Protein AF-A0A2S2PWN6-F1 (afdb_monomer)

InterPro domains:
  IPR048365 Transposable element P transposase-like, RNase H domain, N-terminal [PF21787] (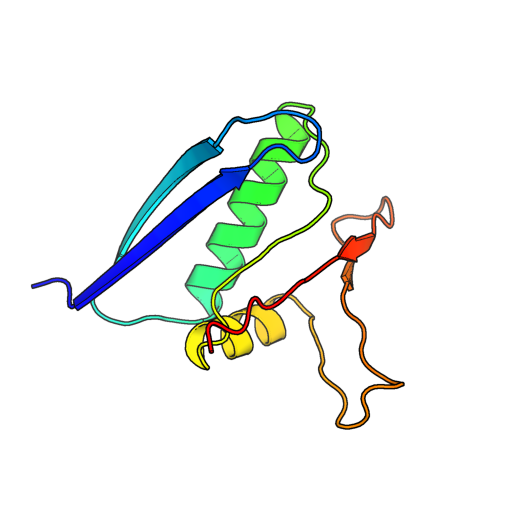2-71)

Organism: NCBI:txid143950

Structure (mmCIF, N/CA/C/O backbone):
data_AF-A0A2S2PWN6-F1
#
_entry.id   AF-A0A2S2PWN6-F1
#
loop_
_atom_site.group_PDB
_atom_site.id
_atom_site.type_symbol
_atom_site.label_atom_id
_atom_site.label_alt_id
_atom_site.label_comp_id
_atom_site.label_asym_id
_atom_site.label_entity_id
_atom_site.label_seq_id
_atom_site.pdbx_PDB_ins_code
_atom_site.Cartn_x
_atom_site.Cartn_y
_atom_site.Cartn_z
_atom_site.occupancy
_atom_site.B_iso_or_equiv
_atom_site.auth_seq_id
_atom_site.auth_comp_id
_atom_site.auth_asym_id
_atom_site.auth_atom_id
_atom_site.pdbx_PDB_model_num
ATOM 1 N N . ALA A 1 1 ? 1.067 -13.664 -22.546 1.00 49.56 1 ALA A N 1
ATOM 2 C CA . ALA A 1 1 ? 0.714 -14.091 -21.176 1.00 49.56 1 ALA A CA 1
ATOM 3 C C . ALA A 1 1 ? 1.254 -13.066 -20.179 1.00 49.56 1 ALA A C 1
ATOM 5 O O . ALA A 1 1 ? 2.315 -12.512 -20.444 1.00 49.56 1 ALA A O 1
ATOM 6 N N . ALA A 1 2 ? 0.528 -12.768 -19.096 1.00 51.94 2 ALA A N 1
ATOM 7 C CA . ALA A 1 2 ? 1.012 -11.879 -18.035 1.00 51.94 2 ALA A CA 1
ATOM 8 C C . ALA A 1 2 ? 1.988 -12.640 -17.124 1.00 51.94 2 ALA A C 1
ATOM 10 O O . ALA A 1 2 ? 1.696 -13.762 -16.722 1.00 51.94 2 ALA A O 1
ATOM 11 N N . THR A 1 3 ? 3.140 -12.043 -16.816 1.00 67.31 3 THR A N 1
ATOM 12 C CA . THR A 1 3 ? 4.231 -12.722 -16.092 1.00 67.31 3 THR A CA 1
ATOM 13 C C . THR A 1 3 ? 4.207 -12.426 -14.590 1.00 67.31 3 THR A C 1
ATOM 15 O O . THR A 1 3 ? 4.778 -13.186 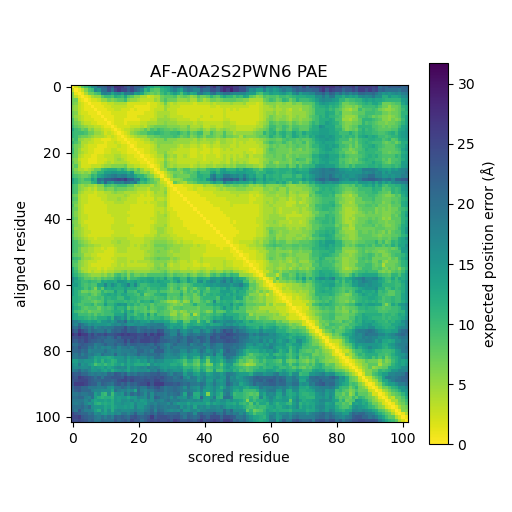-13.813 1.00 67.31 3 THR A O 1
ATOM 18 N N . LYS A 1 4 ? 3.568 -11.325 -14.157 1.00 72.81 4 LYS A N 1
ATOM 19 C CA . LYS A 1 4 ? 3.478 -10.912 -12.745 1.00 72.81 4 LYS A CA 1
ATOM 20 C C . LYS A 1 4 ? 2.143 -10.213 -12.446 1.00 72.81 4 LYS A C 1
ATOM 22 O O . LYS A 1 4 ? 1.543 -9.600 -13.327 1.00 72.81 4 LYS A O 1
ATOM 27 N N . GLY A 1 5 ? 1.703 -10.263 -11.190 1.00 80.88 5 GLY A N 1
ATOM 28 C CA . GLY A 1 5 ? 0.534 -9.529 -10.695 1.00 80.88 5 GLY A CA 1
ATOM 29 C C . GLY A 1 5 ? 0.895 -8.643 -9.504 1.00 80.88 5 GLY A C 1
ATOM 30 O O . GLY A 1 5 ? 1.680 -9.054 -8.654 1.00 80.88 5 GLY A O 1
ATOM 31 N N . ILE A 1 6 ? 0.335 -7.435 -9.449 1.00 83.94 6 ILE A N 1
ATOM 32 C CA . ILE A 1 6 ? 0.392 -6.549 -8.280 1.00 83.94 6 ILE A CA 1
ATOM 33 C C . ILE A 1 6 ? -0.942 -6.664 -7.548 1.00 83.94 6 ILE A C 1
ATOM 35 O O . ILE A 1 6 ? -2.002 -6.447 -8.139 1.00 83.94 6 ILE A O 1
ATOM 39 N N . VAL A 1 7 ? -0.880 -6.961 -6.253 1.00 87.44 7 VAL A N 1
ATOM 40 C CA . VAL A 1 7 ? -2.049 -6.995 -5.372 1.00 87.44 7 VAL A CA 1
ATOM 41 C C . VAL A 1 7 ? -1.868 -5.951 -4.280 1.00 87.44 7 VAL A C 1
ATOM 43 O O . VAL A 1 7 ? -0.878 -5.972 -3.551 1.00 87.44 7 VAL A O 1
ATOM 46 N N . LEU A 1 8 ? -2.829 -5.039 -4.159 1.00 89.19 8 LEU A N 1
ATOM 47 C CA . LEU A 1 8 ? -2.887 -4.067 -3.072 1.00 89.19 8 LEU A CA 1
ATOM 48 C C . LEU A 1 8 ? -3.885 -4.563 -2.030 1.00 89.19 8 LEU A C 1
ATOM 50 O O . LEU A 1 8 ? -5.058 -4.783 -2.336 1.00 89.19 8 LEU A O 1
ATOM 54 N N . ILE A 1 9 ? -3.421 -4.734 -0.794 1.00 91.19 9 ILE A N 1
ATOM 55 C CA . ILE A 1 9 ? -4.226 -5.250 0.315 1.00 91.19 9 ILE A CA 1
ATOM 56 C C . ILE A 1 9 ? -4.226 -4.216 1.436 1.00 91.19 9 ILE A C 1
ATOM 58 O O . ILE A 1 9 ? -3.173 -3.840 1.949 1.00 91.19 9 ILE A O 1
ATOM 62 N N . LEU A 1 10 ? -5.418 -3.782 1.835 1.00 91.31 10 LEU A N 1
ATOM 63 C CA . LEU A 1 10 ? -5.634 -2.984 3.031 1.00 91.31 10 LEU A CA 1
ATOM 64 C C . LEU A 1 10 ? -5.664 -3.907 4.249 1.00 91.31 10 LEU A C 1
ATOM 66 O O . LEU A 1 10 ? -6.406 -4.886 4.273 1.00 91.31 10 LEU A O 1
ATOM 70 N N . VAL A 1 11 ? -4.868 -3.600 5.266 1.00 90.06 11 VAL A N 1
ATOM 71 C CA . VAL A 1 11 ? -4.758 -4.413 6.482 1.00 90.06 11 VAL A CA 1
ATOM 72 C C . VAL A 1 11 ? -5.026 -3.530 7.690 1.00 90.06 11 VAL A C 1
ATOM 74 O O . VAL A 1 11 ? -4.453 -2.445 7.799 1.00 90.06 11 VAL A O 1
ATOM 77 N N . SER A 1 12 ? -5.885 -3.991 8.599 1.00 88.38 12 SER A N 1
ATOM 78 C CA . SER A 1 12 ? -6.090 -3.289 9.864 1.00 88.38 12 SER A CA 1
ATOM 79 C C . SER A 1 12 ? -4.942 -3.530 10.831 1.00 88.38 12 SER A C 1
ATOM 81 O O . SER A 1 12 ? -4.437 -4.642 10.960 1.00 88.38 12 SER A O 1
ATOM 83 N N . ILE A 1 13 ? -4.558 -2.466 11.533 1.00 85.94 13 ILE A N 1
ATOM 84 C CA . ILE A 1 13 ? -3.572 -2.515 12.616 1.00 85.94 13 ILE A CA 1
ATOM 85 C C . ILE A 1 13 ? -4.242 -2.969 13.917 1.00 85.94 13 ILE A C 1
ATOM 87 O O . ILE A 1 13 ? -3.683 -3.766 14.660 1.00 85.94 13 ILE A O 1
ATOM 91 N N . ASN A 1 14 ? -5.467 -2.498 14.167 1.00 85.75 14 ASN A N 1
ATOM 92 C CA . ASN A 1 14 ? -6.172 -2.703 15.436 1.00 85.75 14 ASN A CA 1
ATOM 93 C C . ASN A 1 14 ? -7.174 -3.864 15.386 1.00 85.75 14 ASN A C 1
ATOM 95 O O . ASN A 1 14 ? -7.870 -4.136 16.360 1.00 85.75 14 ASN A O 1
ATOM 99 N N . SER A 1 15 ? -7.324 -4.520 14.238 1.00 85.69 15 SER A N 1
ATOM 100 C CA . SER A 1 15 ? -8.330 -5.561 14.031 1.00 85.69 15 SER A CA 1
ATOM 101 C C . SER A 1 15 ? -7.792 -6.648 13.112 1.00 85.69 15 SER A C 1
ATOM 103 O O . SER A 1 15 ? -6.886 -6.420 12.316 1.00 85.69 15 SER A O 1
ATOM 105 N N . LYS A 1 16 ? -8.378 -7.843 13.179 1.00 89.50 16 LYS A N 1
ATOM 106 C CA . LYS A 1 16 ? -7.944 -9.000 12.386 1.00 89.50 16 LYS A CA 1
ATOM 107 C C . LYS A 1 16 ? -8.663 -9.069 11.036 1.00 89.50 16 LYS A C 1
ATOM 109 O O . LYS A 1 16 ? -9.320 -10.061 10.743 1.00 89.50 16 LYS A O 1
ATOM 114 N N . TRP A 1 17 ? -8.556 -8.023 10.217 1.00 89.50 17 TRP A N 1
ATOM 115 C CA . TRP A 1 17 ? -9.112 -8.040 8.860 1.00 89.50 17 TRP A CA 1
ATOM 116 C C . TRP A 1 17 ? -8.110 -7.572 7.805 1.00 89.50 17 TRP A C 1
ATOM 118 O O . TRP A 1 17 ? -7.229 -6.743 8.058 1.00 89.50 17 TRP A O 1
ATOM 128 N N . LYS A 1 18 ? -8.260 -8.148 6.611 1.00 91.81 18 LYS A N 1
ATOM 129 C CA . LYS A 1 18 ? -7.517 -7.824 5.393 1.00 91.81 18 LYS A CA 1
ATOM 130 C C . LYS A 1 18 ? -8.525 -7.688 4.259 1.00 91.81 18 LYS A C 1
ATOM 132 O O . LYS A 1 18 ? -9.425 -8.516 4.156 1.00 91.81 18 LYS A O 1
ATOM 137 N N . TRP A 1 19 ? -8.370 -6.671 3.426 1.00 91.62 19 TRP A N 1
ATOM 138 C CA . TRP A 1 19 ? -9.279 -6.386 2.325 1.00 91.62 19 TRP A CA 1
ATOM 139 C C . TRP A 1 19 ? -8.490 -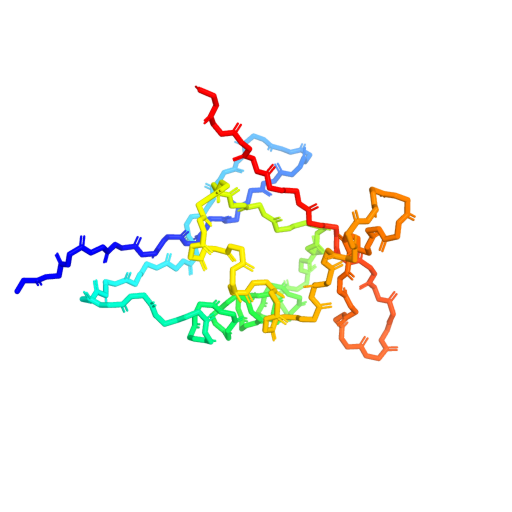6.082 1.045 1.00 91.62 19 TRP A C 1
ATOM 141 O O . TRP A 1 19 ? -7.736 -5.106 1.022 1.00 91.62 19 TRP A O 1
ATOM 151 N N . PRO A 1 20 ? -8.610 -6.891 -0.020 1.00 91.81 20 PRO A N 1
ATOM 152 C CA . PRO A 1 20 ? -7.979 -6.577 -1.295 1.00 91.81 20 PRO A CA 1
ATOM 153 C C . PRO A 1 20 ? -8.652 -5.344 -1.915 1.00 91.81 20 PRO A C 1
ATOM 155 O O . PRO A 1 20 ? -9.861 -5.322 -2.118 1.00 91.81 20 PRO A O 1
ATOM 158 N N . ILE A 1 21 ? -7.866 -4.306 -2.204 1.00 92.06 21 ILE A N 1
ATOM 159 C CA . ILE A 1 21 ? -8.349 -3.031 -2.770 1.00 92.06 21 ILE A CA 1
ATOM 160 C C . ILE A 1 21 ? -7.944 -2.832 -4.234 1.00 92.06 21 ILE A C 1
ATOM 162 O O . ILE A 1 21 ? -8.426 -1.906 -4.879 1.00 92.06 21 ILE A O 1
ATOM 166 N N . GLY A 1 22 ? -7.058 -3.673 -4.770 1.00 88.94 22 GLY A N 1
ATOM 167 C CA . GLY A 1 22 ? -6.639 -3.581 -6.165 1.00 88.94 22 GLY A CA 1
ATOM 168 C C . GLY A 1 22 ? -5.899 -4.823 -6.640 1.00 88.94 22 GLY A C 1
ATOM 169 O O . GLY A 1 22 ? -5.108 -5.406 -5.896 1.00 88.94 22 GLY A O 1
ATOM 170 N N . TYR A 1 23 ? -6.155 -5.204 -7.889 1.00 90.25 23 TYR A N 1
ATOM 171 C CA . TYR A 1 23 ? -5.523 -6.330 -8.566 1.00 90.25 23 TYR A CA 1
ATOM 172 C C . TYR A 1 23 ? -5.153 -5.918 -9.990 1.00 90.25 23 TYR A C 1
ATOM 174 O O . TYR A 1 23 ? -6.023 -5.536 -10.771 1.00 90.25 23 TYR A O 1
ATOM 182 N N . PHE A 1 24 ? -3.864 -5.983 -10.320 1.00 85.81 24 PHE A N 1
ATOM 183 C CA . PHE A 1 24 ? -3.340 -5.519 -11.602 1.00 85.81 24 PHE A CA 1
ATOM 184 C C . PHE A 1 24 ? -2.417 -6.575 -12.205 1.00 85.81 24 PHE A C 1
ATOM 186 O O . PHE A 1 24 ? -1.396 -6.932 -11.618 1.00 85.81 24 PHE A O 1
ATOM 193 N N . LEU A 1 25 ? -2.765 -7.069 -13.392 1.00 83.00 25 LEU A N 1
ATOM 194 C CA . LEU A 1 25 ? -1.929 -7.988 -14.163 1.00 83.00 25 LEU A CA 1
ATOM 195 C C . LEU A 1 25 ? -0.957 -7.186 -15.025 1.00 83.00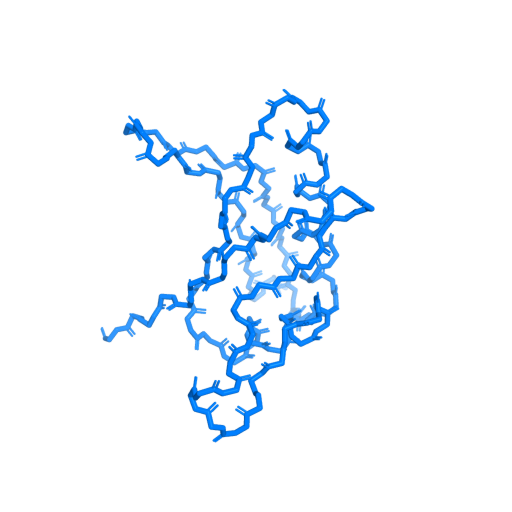 25 LEU A C 1
ATOM 197 O O . LEU A 1 25 ? -1.379 -6.299 -15.765 1.00 83.00 25 LEU A O 1
ATOM 201 N N . GLN A 1 26 ? 0.335 -7.507 -14.961 1.00 75.31 26 GLN A N 1
ATOM 202 C CA . GLN A 1 26 ? 1.348 -6.821 -15.759 1.00 75.31 26 GLN A CA 1
ATOM 203 C C . GLN A 1 26 ? 2.359 -7.786 -16.378 1.00 75.31 26 GLN A C 1
ATOM 205 O O . GLN A 1 26 ? 2.812 -8.762 -15.776 1.00 75.31 26 GLN A O 1
ATOM 210 N N . THR A 1 27 ? 2.766 -7.475 -17.604 1.00 66.69 27 THR A N 1
ATOM 211 C CA . THR A 1 27 ? 3.808 -8.227 -18.316 1.00 66.69 27 THR A CA 1
ATOM 212 C C . THR A 1 27 ? 5.211 -7.726 -17.949 1.00 66.69 27 THR A C 1
ATOM 214 O O . THR A 1 27 ? 6.164 -8.500 -17.970 1.00 66.69 27 THR A O 1
ATOM 217 N N . LYS A 1 28 ? 5.344 -6.447 -17.563 1.00 65.31 28 LYS A N 1
ATOM 218 C CA . LYS A 1 28 ? 6.586 -5.808 -17.091 1.00 65.31 28 LYS A CA 1
ATOM 219 C C . LYS A 1 28 ? 6.265 -4.874 -15.921 1.00 65.31 28 LYS A C 1
ATOM 221 O O . LYS A 1 28 ? 5.303 -4.120 -16.005 1.00 65.31 28 LYS A O 1
ATOM 226 N N . SER A 1 29 ? 7.049 -4.937 -14.842 1.00 62.81 29 SER A N 1
ATOM 227 C CA . SER A 1 29 ? 6.892 -4.058 -13.677 1.00 62.81 29 SER A CA 1
ATOM 228 C C . SER A 1 29 ? 7.593 -2.729 -13.918 1.00 62.81 29 SER A C 1
ATOM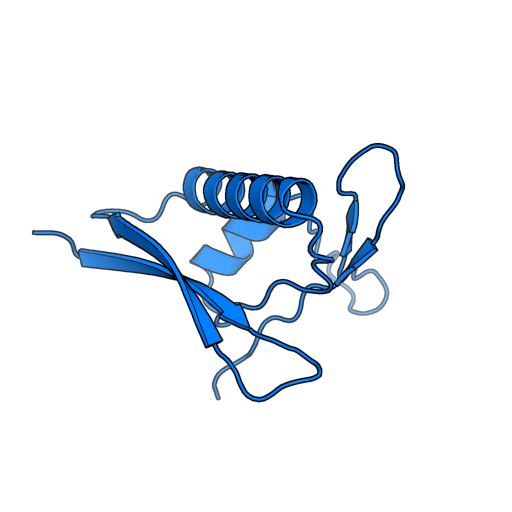 230 O O . SER A 1 29 ? 8.821 -2.665 -13.839 1.00 62.81 29 SER A O 1
ATOM 232 N N . PHE A 1 30 ? 6.830 -1.676 -14.198 1.00 72.31 30 PHE A N 1
ATOM 233 C CA . PHE A 1 30 ? 7.377 -0.327 -14.226 1.00 72.31 30 PHE A CA 1
ATOM 234 C C . PHE A 1 30 ? 7.180 0.326 -12.855 1.00 72.31 30 PHE A C 1
ATOM 236 O O . PHE A 1 30 ? 6.055 0.500 -12.383 1.00 72.31 30 PHE A O 1
ATOM 243 N N . ALA A 1 31 ? 8.296 0.645 -12.202 1.00 73.75 31 ALA A N 1
ATOM 244 C CA . ALA A 1 31 ? 8.337 1.150 -10.833 1.00 73.75 31 ALA A CA 1
ATOM 245 C C . ALA A 1 31 ? 7.530 2.449 -10.638 1.00 73.75 31 ALA A C 1
ATOM 247 O O . ALA A 1 31 ? 6.906 2.667 -9.601 1.00 73.75 31 ALA A O 1
ATOM 248 N N . ASN A 1 32 ? 7.476 3.289 -11.673 1.00 78.00 32 ASN A N 1
ATOM 249 C CA . ASN A 1 32 ? 6.647 4.494 -11.721 1.00 78.00 32 ASN A CA 1
ATOM 250 C C . ASN A 1 32 ? 5.139 4.182 -11.668 1.00 78.00 32 ASN A C 1
ATOM 252 O O . ASN A 1 32 ? 4.417 4.821 -10.910 1.00 78.00 32 ASN A O 1
ATOM 256 N N . ILE A 1 33 ? 4.655 3.187 -12.419 1.00 81.44 33 ILE A N 1
ATOM 257 C CA . ILE A 1 33 ? 3.234 2.805 -12.420 1.00 81.44 33 ILE A CA 1
ATOM 258 C C . ILE A 1 33 ? 2.855 2.263 -11.042 1.00 81.44 33 ILE A C 1
ATOM 260 O O . ILE A 1 33 ? 1.830 2.647 -10.486 1.00 81.44 33 ILE A O 1
ATOM 264 N N . GLN A 1 34 ? 3.705 1.420 -10.454 1.00 81.88 34 GLN A N 1
ATOM 265 C CA . GLN A 1 34 ? 3.484 0.901 -9.106 1.00 81.88 34 GLN A CA 1
ATOM 266 C C . GLN A 1 34 ? 3.442 2.028 -8.060 1.00 81.88 34 GLN A C 1
ATOM 268 O O . GLN A 1 34 ? 2.558 2.028 -7.201 1.00 81.88 34 GLN A O 1
ATOM 273 N N . ALA A 1 35 ? 4.340 3.011 -8.159 1.00 82.44 35 ALA A N 1
ATOM 274 C CA . ALA A 1 35 ? 4.334 4.190 -7.300 1.00 82.44 35 ALA A CA 1
ATOM 275 C C . ALA A 1 35 ? 3.017 4.979 -7.408 1.00 82.44 35 ALA A C 1
ATOM 277 O O . ALA A 1 35 ? 2.412 5.312 -6.386 1.00 82.44 35 ALA A O 1
ATOM 278 N N . GLU A 1 36 ? 2.532 5.226 -8.626 1.00 84.56 36 GLU A N 1
ATOM 279 C CA . GLU A 1 36 ? 1.277 5.950 -8.858 1.00 84.56 36 GLU A CA 1
ATOM 280 C C . GLU A 1 36 ? 0.037 5.169 -8.400 1.00 84.56 36 GLU A C 1
ATOM 282 O O . GLU A 1 36 ? -0.877 5.750 -7.807 1.00 84.56 36 GLU A O 1
ATOM 287 N N . LEU A 1 37 ? 0.017 3.844 -8.574 1.00 87.38 37 LEU A N 1
ATOM 288 C CA . LEU A 1 37 ? -1.042 2.987 -8.029 1.00 87.38 37 LEU A CA 1
ATOM 289 C C . LEU A 1 37 ? -1.102 3.077 -6.497 1.00 87.38 37 LEU A C 1
ATOM 291 O O . LEU A 1 37 ? -2.186 3.231 -5.931 1.00 87.38 37 LEU A O 1
ATOM 295 N N . ILE A 1 38 ? 0.054 3.052 -5.824 1.00 86.00 38 ILE A N 1
ATOM 296 C CA . ILE A 1 38 ? 0.137 3.211 -4.365 1.00 86.00 38 ILE A CA 1
ATOM 297 C C . ILE A 1 38 ? -0.363 4.602 -3.947 1.00 86.00 38 ILE A C 1
ATOM 299 O O . ILE A 1 38 ? -1.200 4.699 -3.046 1.00 86.00 38 ILE A O 1
ATOM 303 N N . LYS A 1 39 ? 0.080 5.680 -4.613 1.00 85.44 39 LYS A N 1
ATOM 304 C CA . LYS A 1 39 ? -0.395 7.051 -4.327 1.00 85.44 39 LYS A CA 1
ATOM 305 C C . LYS A 1 39 ? -1.908 7.174 -4.495 1.00 85.44 39 LYS A C 1
ATOM 307 O O . LYS A 1 39 ? -2.577 7.762 -3.644 1.00 85.44 39 LYS A O 1
ATOM 312 N N . THR A 1 40 ? -2.449 6.591 -5.560 1.00 87.88 40 THR A N 1
ATOM 313 C CA . THR A 1 40 ? -3.882 6.625 -5.872 1.00 87.88 40 THR A CA 1
ATOM 314 C C . THR A 1 40 ? -4.692 5.870 -4.825 1.00 87.88 40 THR 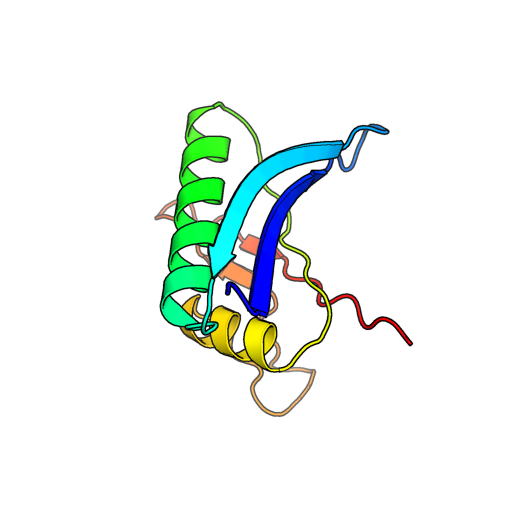A C 1
ATOM 316 O O . THR A 1 40 ? -5.650 6.422 -4.283 1.00 87.88 40 THR A O 1
ATOM 319 N N . ALA A 1 41 ? -4.274 4.655 -4.464 1.00 88.81 41 ALA A N 1
ATOM 320 C CA . ALA A 1 41 ? -4.928 3.869 -3.420 1.00 88.81 41 ALA A CA 1
ATOM 321 C C . ALA A 1 41 ? -4.951 4.626 -2.085 1.00 88.81 41 ALA A C 1
ATOM 323 O O . ALA A 1 41 ? -5.988 4.736 -1.435 1.00 88.81 41 ALA A O 1
ATOM 324 N N . ILE A 1 42 ? -3.824 5.227 -1.709 1.00 85.81 42 ILE A N 1
ATOM 325 C CA . ILE A 1 42 ? -3.711 6.033 -0.497 1.00 85.81 42 ILE A CA 1
ATOM 326 C C . ILE A 1 42 ? -4.657 7.244 -0.516 1.00 85.81 42 ILE A C 1
ATOM 328 O O . ILE A 1 42 ? -5.315 7.517 0.491 1.00 85.81 42 ILE A O 1
ATOM 332 N N . ASN A 1 43 ? -4.724 7.961 -1.641 1.00 85.88 43 ASN A N 1
ATOM 333 C CA . ASN A 1 43 ? -5.624 9.100 -1.818 1.00 85.88 43 ASN A CA 1
ATOM 334 C C . ASN A 1 43 ? -7.090 8.685 -1.649 1.00 85.88 43 ASN A C 1
ATOM 336 O O . ASN A 1 43 ? -7.850 9.378 -0.973 1.00 85.88 43 ASN A O 1
ATOM 340 N N . LEU A 1 44 ? -7.483 7.555 -2.240 1.00 88.62 44 LEU A N 1
ATOM 341 C CA . LEU A 1 44 ? -8.842 7.027 -2.128 1.00 88.62 44 LEU A CA 1
ATOM 342 C C . LEU A 1 44 ? -9.178 6.646 -0.684 1.00 88.62 44 LEU A C 1
ATOM 344 O O . LEU A 1 44 ? -10.213 7.067 -0.178 1.00 88.62 44 LEU A O 1
ATOM 348 N N . LEU A 1 45 ? -8.277 5.950 0.015 1.00 88.00 45 LEU A N 1
ATOM 349 C CA . LEU A 1 45 ? -8.479 5.564 1.416 1.00 88.00 45 LEU A CA 1
ATOM 350 C C . LEU A 1 45 ? -8.672 6.781 2.331 1.00 88.00 45 LEU A C 1
ATOM 352 O O . LEU A 1 45 ? -9.572 6.783 3.169 1.00 88.00 45 LEU A O 1
ATOM 356 N N . ILE A 1 46 ? -7.871 7.835 2.145 1.00 85.88 46 ILE A N 1
ATOM 357 C CA . ILE A 1 46 ? -8.023 9.079 2.913 1.00 85.88 46 ILE A CA 1
ATOM 358 C C . ILE A 1 46 ? -9.352 9.765 2.596 1.00 85.88 46 ILE A C 1
ATOM 360 O O . ILE A 1 46 ? -10.030 10.216 3.518 1.00 85.88 46 ILE A O 1
ATOM 364 N N . LYS A 1 47 ? -9.744 9.828 1.316 1.00 85.44 47 LYS A N 1
ATOM 365 C CA . LYS A 1 47 ? -11.047 10.381 0.910 1.00 85.44 47 LYS A CA 1
ATOM 366 C C . LYS A 1 47 ? -12.215 9.603 1.523 1.00 85.44 47 LYS A C 1
ATOM 368 O O . LYS A 1 47 ? -13.217 10.214 1.870 1.00 85.44 47 LYS A O 1
ATOM 373 N N . SER A 1 48 ? -12.065 8.295 1.721 1.00 86.88 48 SER A N 1
ATOM 374 C CA . SER A 1 48 ? -13.035 7.444 2.424 1.00 86.88 48 SER A CA 1
ATOM 375 C C . SER A 1 48 ? -13.011 7.592 3.955 1.00 86.88 48 SER A C 1
ATOM 377 O O . SER A 1 48 ? -13.731 6.872 4.641 1.00 86.88 48 SER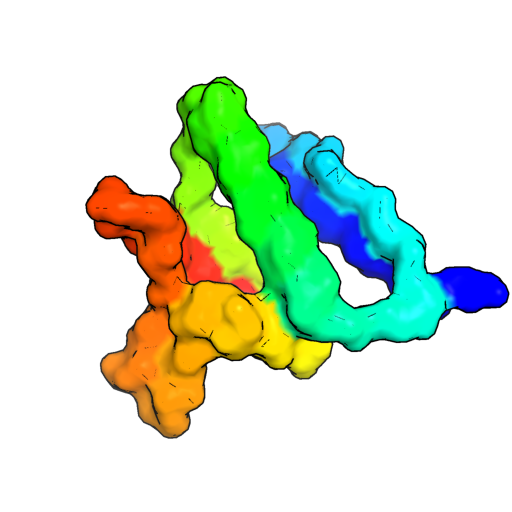 A O 1
ATOM 379 N N . GLY A 1 49 ? -12.192 8.491 4.514 1.00 85.31 49 GLY A N 1
ATOM 380 C CA . GLY A 1 49 ? -12.107 8.744 5.957 1.00 85.31 49 GLY A CA 1
ATOM 381 C C . GLY A 1 49 ? -11.155 7.816 6.718 1.00 85.31 49 GLY A C 1
ATOM 382 O O . GLY A 1 49 ? -11.088 7.874 7.947 1.00 85.31 49 GLY A O 1
ATOM 383 N N . LEU A 1 50 ? -10.389 6.971 6.020 1.00 84.50 50 LEU A N 1
ATOM 384 C CA . LEU A 1 50 ? -9.428 6.066 6.648 1.00 84.50 50 LEU A CA 1
ATOM 385 C C . LEU A 1 50 ? -8.075 6.750 6.869 1.00 84.50 50 LEU A C 1
ATOM 387 O O . LEU A 1 50 ? -7.582 7.518 6.042 1.00 84.50 50 LEU A O 1
ATOM 391 N N . ARG A 1 51 ? -7.421 6.411 7.984 1.00 82.88 51 ARG A N 1
ATOM 392 C CA . ARG A 1 51 ? -6.039 6.822 8.263 1.00 82.88 51 ARG A CA 1
ATOM 393 C C . ARG A 1 51 ? -5.071 5.722 7.849 1.00 82.88 51 ARG A C 1
ATOM 395 O O . ARG A 1 51 ? -5.041 4.655 8.457 1.00 82.88 51 ARG A O 1
ATOM 402 N N . VAL A 1 52 ? -4.265 6.005 6.828 1.00 82.94 52 VAL A N 1
ATOM 403 C CA . VAL A 1 52 ? -3.200 5.108 6.362 1.00 82.94 52 VAL A CA 1
ATOM 404 C C . VAL A 1 52 ? -1.917 5.414 7.127 1.00 82.94 52 VAL A C 1
ATOM 406 O O . VAL A 1 52 ? -1.331 6.480 6.940 1.00 82.94 52 VAL A O 1
ATOM 409 N N . TRP A 1 53 ? -1.489 4.476 7.970 1.00 81.44 53 TRP A N 1
ATOM 410 C CA . TRP A 1 53 ? -0.289 4.607 8.801 1.00 81.44 53 TRP A CA 1
ATOM 411 C C . TRP A 1 53 ? 0.987 4.178 8.084 1.00 81.44 53 TRP A C 1
ATOM 413 O O . TRP A 1 53 ? 2.016 4.846 8.198 1.00 81.44 53 TRP A O 1
ATOM 423 N N . SER A 1 54 ? 0.920 3.071 7.344 1.00 81.88 54 SER A N 1
ATOM 424 C CA . SER A 1 54 ? 2.084 2.486 6.695 1.00 81.88 54 SER A CA 1
ATOM 425 C C . SER A 1 54 ? 1.752 1.794 5.382 1.00 81.88 54 SER A C 1
ATOM 427 O O . SER A 1 54 ? 0.606 1.431 5.110 1.00 81.88 54 SER A O 1
ATOM 429 N N . VAL A 1 55 ? 2.789 1.626 4.564 1.00 82.88 55 VAL A N 1
ATOM 430 C CA . VAL A 1 55 ? 2.773 0.794 3.358 1.00 82.88 55 VAL A CA 1
ATOM 431 C C . VAL A 1 55 ? 3.856 -0.264 3.528 1.00 82.88 55 VAL A C 1
ATOM 433 O O . VAL A 1 55 ? 4.980 0.057 3.912 1.00 82.88 55 VAL A O 1
ATOM 436 N N . THR A 1 56 ? 3.517 -1.523 3.259 1.00 83.31 56 THR A N 1
ATOM 437 C CA . THR A 1 56 ? 4.449 -2.653 3.363 1.00 83.31 56 THR A CA 1
ATOM 438 C C . THR A 1 56 ? 4.489 -3.420 2.054 1.00 83.31 56 THR A C 1
ATOM 440 O O . THR A 1 56 ? 3.436 -3.687 1.475 1.00 83.31 56 THR A O 1
ATOM 443 N N . CYS A 1 57 ? 5.675 -3.834 1.630 1.00 74.81 57 CYS A N 1
ATOM 444 C CA . CYS A 1 57 ? 5.880 -4.727 0.492 1.00 74.81 57 CYS A CA 1
ATOM 445 C C . CYS A 1 57 ? 6.961 -5.763 0.822 1.00 74.81 57 CYS A C 1
ATOM 447 O O . CYS A 1 57 ? 7.706 -5.607 1.796 1.00 74.81 57 CYS A O 1
ATOM 449 N N . ASP A 1 58 ? 7.058 -6.799 -0.003 1.00 70.50 58 ASP A N 1
ATOM 450 C CA . ASP A 1 58 ? 8.199 -7.707 -0.037 1.00 70.50 58 ASP A CA 1
ATOM 451 C C . ASP A 1 58 ? 9.470 -6.952 -0.462 1.00 70.50 58 ASP A C 1
ATOM 453 O O . ASP A 1 58 ? 9.424 -6.021 -1.272 1.00 70.50 58 ASP A O 1
ATOM 457 N N . GLY A 1 59 ? 10.613 -7.312 0.124 1.00 60.81 59 GLY A N 1
ATOM 458 C CA . GLY A 1 59 ? 11.910 -6.648 -0.074 1.00 60.81 59 GLY A CA 1
ATOM 459 C C . GLY A 1 59 ? 12.536 -6.804 -1.470 1.00 60.81 59 GLY A C 1
ATOM 460 O O . GLY A 1 59 ? 13.755 -6.775 -1.596 1.00 60.81 59 GLY A O 1
ATOM 461 N N . THR A 1 60 ? 11.746 -7.009 -2.526 1.00 67.88 60 THR A N 1
ATOM 462 C CA . THR A 1 60 ? 12.253 -7.186 -3.892 1.00 67.88 60 THR A CA 1
ATOM 463 C C . THR A 1 60 ? 12.725 -5.862 -4.499 1.00 67.88 60 THR A C 1
ATOM 465 O O . THR A 1 60 ? 12.116 -4.809 -4.303 1.00 67.88 60 THR A O 1
ATOM 468 N N . PHE A 1 61 ? 13.782 -5.924 -5.316 1.00 61.94 61 PHE A N 1
ATOM 469 C CA . PHE A 1 61 ? 14.414 -4.763 -5.958 1.00 61.94 61 PHE A CA 1
ATOM 470 C C . PHE A 1 61 ? 13.431 -3.874 -6.750 1.00 61.94 61 PHE A C 1
ATOM 472 O O . PHE A 1 61 ? 13.521 -2.648 -6.711 1.00 61.94 61 PHE A O 1
ATOM 479 N N . SER A 1 62 ? 12.433 -4.468 -7.414 1.00 62.47 62 SER A N 1
ATOM 480 C CA . SER A 1 62 ? 11.386 -3.732 -8.141 1.00 62.47 62 SER A CA 1
ATOM 481 C C . SER A 1 62 ? 10.524 -2.858 -7.227 1.00 62.47 62 SER A C 1
ATOM 483 O O . SER A 1 62 ? 10.203 -1.719 -7.571 1.00 62.47 62 SER A O 1
ATOM 485 N N . ASN A 1 63 ? 10.196 -3.345 -6.030 1.00 66.06 63 ASN A N 1
ATOM 486 C CA . ASN A 1 63 ? 9.441 -2.560 -5.063 1.00 66.06 63 ASN A CA 1
ATOM 487 C C . ASN A 1 63 ? 10.308 -1.422 -4.535 1.00 66.06 63 ASN A C 1
ATOM 489 O O . ASN A 1 63 ? 9.864 -0.281 -4.530 1.00 66.06 63 ASN A O 1
ATOM 493 N N . PHE A 1 64 ? 11.570 -1.711 -4.206 1.00 65.81 64 PHE A N 1
ATOM 494 C CA . PHE A 1 64 ? 12.534 -0.709 -3.756 1.00 65.81 64 PHE A CA 1
ATOM 495 C C . PHE A 1 64 ? 12.649 0.476 -4.726 1.00 65.81 64 PHE A C 1
ATOM 497 O O . PHE A 1 64 ? 12.491 1.626 -4.319 1.00 65.81 64 PHE A O 1
ATOM 504 N N . SER A 1 65 ? 12.798 0.192 -6.025 1.00 65.50 65 SER A N 1
ATOM 505 C CA . SER A 1 65 ? 12.832 1.228 -7.069 1.00 65.50 65 SER A CA 1
ATOM 506 C C . SER A 1 65 ? 11.536 2.047 -7.165 1.00 65.50 65 SER A C 1
ATOM 508 O O . SER A 1 65 ? 11.573 3.244 -7.441 1.00 65.50 65 SER A O 1
ATOM 510 N N . SER A 1 66 ? 10.382 1.440 -6.868 1.00 65.56 66 SER A N 1
ATOM 511 C CA . SER A 1 66 ? 9.091 2.142 -6.849 1.00 65.56 66 SER A CA 1
ATOM 512 C C . SER A 1 66 ? 9.027 3.161 -5.714 1.00 65.56 66 SER A C 1
ATOM 514 O O . SER A 1 66 ? 8.454 4.237 -5.883 1.00 65.56 66 SER A O 1
ATOM 516 N N . PHE A 1 67 ? 9.659 2.875 -4.573 1.00 68.81 67 PHE A N 1
ATOM 517 C CA . PHE A 1 67 ? 9.689 3.805 -3.444 1.00 68.81 67 PHE A CA 1
ATOM 518 C C . PHE A 1 67 ? 10.595 5.003 -3.686 1.00 68.81 67 PHE A C 1
ATOM 520 O O . PHE A 1 67 ? 10.224 6.109 -3.291 1.00 68.81 67 PHE A O 1
ATOM 527 N N . SER A 1 68 ? 11.704 4.841 -4.411 1.00 67.75 68 SER A N 1
ATOM 528 C CA . SER A 1 68 ? 12.509 5.988 -4.849 1.00 67.75 68 SER A CA 1
ATOM 529 C C . SER A 1 68 ? 11.664 7.001 -5.633 1.00 67.75 68 SER A C 1
ATOM 531 O O . SER A 1 68 ? 11.758 8.202 -5.394 1.00 67.75 68 SER A O 1
ATOM 533 N N . HIS A 1 69 ? 10.728 6.534 -6.468 1.00 68.75 69 HIS A N 1
ATOM 534 C CA . HIS A 1 69 ? 9.773 7.402 -7.175 1.00 68.75 69 HIS A CA 1
ATOM 535 C C . HIS A 1 69 ? 8.658 7.998 -6.287 1.00 68.75 69 HIS A C 1
ATOM 537 O O . HIS A 1 69 ? 8.008 8.973 -6.671 1.00 68.75 69 HIS A O 1
ATOM 543 N N . LEU A 1 70 ? 8.420 7.435 -5.100 1.00 65.19 70 LEU A N 1
ATOM 544 C CA . LEU A 1 70 ? 7.530 7.993 -4.072 1.00 65.19 70 LEU A CA 1
ATOM 545 C C . LEU A 1 70 ? 8.228 9.040 -3.181 1.00 65.19 70 LEU A C 1
ATOM 547 O O . LEU A 1 70 ? 7.556 9.652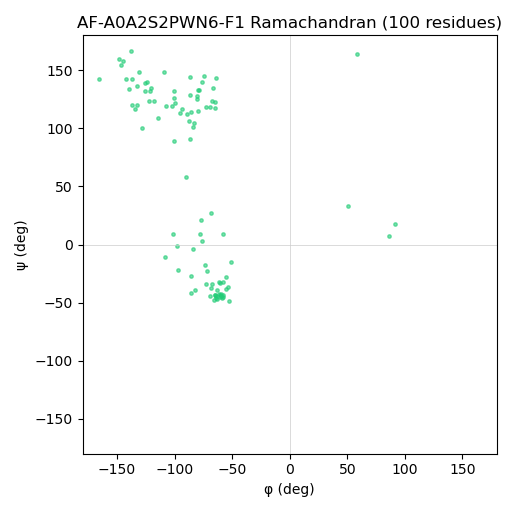 -2.352 1.00 65.19 70 LEU A O 1
ATOM 551 N N . GLY A 1 71 ? 9.535 9.267 -3.360 1.00 64.19 71 GLY A N 1
ATOM 552 C CA . GLY A 1 71 ? 10.337 10.179 -2.537 1.00 64.19 71 GLY A CA 1
ATOM 553 C C . GLY A 1 71 ? 11.000 9.509 -1.330 1.00 64.19 71 GLY A C 1
ATOM 554 O O . GLY A 1 71 ? 11.392 10.193 -0.389 1.00 64.19 71 GLY A O 1
ATOM 555 N N . PHE A 1 72 ? 11.101 8.179 -1.331 1.00 64.62 72 PHE A N 1
ATOM 556 C CA . PHE A 1 72 ? 11.847 7.425 -0.328 1.00 64.62 72 PHE A CA 1
ATOM 557 C C . PHE A 1 72 ? 13.321 7.334 -0.740 1.00 64.62 72 PHE A C 1
ATOM 559 O O . PHE A 1 72 ? 13.660 6.688 -1.734 1.00 64.62 72 PHE A O 1
ATOM 566 N N . GLU A 1 73 ? 14.203 7.960 0.033 1.00 60.41 73 GLU A N 1
ATOM 567 C CA . GLU A 1 73 ? 15.650 7.862 -0.151 1.00 60.41 73 GLU A CA 1
ATOM 568 C C . GLU A 1 73 ? 16.256 7.007 0.966 1.00 60.41 73 GLU A C 1
ATOM 570 O O . GLU A 1 73 ? 16.188 7.363 2.144 1.00 60.41 73 GLU A O 1
ATOM 575 N N . ILE A 1 74 ? 16.898 5.895 0.594 1.00 57.16 74 ILE A N 1
ATOM 576 C CA . ILE A 1 74 ? 17.898 5.263 1.459 1.00 57.16 74 ILE A CA 1
ATOM 577 C C . ILE A 1 74 ? 19.219 5.949 1.149 1.00 57.16 74 ILE A C 1
ATOM 579 O O . ILE A 1 74 ? 19.941 5.555 0.233 1.00 57.16 74 ILE A O 1
ATOM 583 N N . ARG A 1 75 ? 19.518 7.020 1.882 1.00 54.19 75 ARG A N 1
ATOM 584 C CA . ARG A 1 75 ? 20.881 7.554 1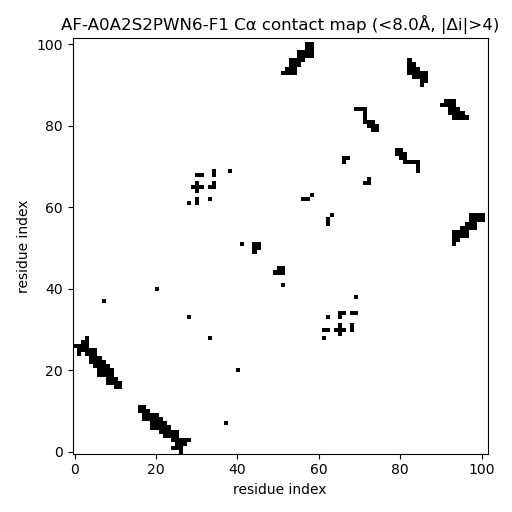.924 1.00 54.19 75 ARG A CA 1
ATOM 585 C C . ARG A 1 75 ? 21.729 6.499 2.623 1.00 54.19 75 ARG A C 1
ATOM 587 O O . ARG A 1 75 ? 21.260 5.903 3.582 1.00 54.19 75 ARG A O 1
ATOM 594 N N . GLY A 1 76 ? 22.911 6.195 2.086 1.00 50.06 76 GLY A N 1
ATOM 595 C CA . GLY A 1 76 ? 23.692 4.970 2.344 1.00 50.06 76 GLY A CA 1
ATOM 596 C C . GLY A 1 76 ? 24.095 4.658 3.794 1.00 50.06 76 GLY A C 1
ATOM 597 O O . GLY A 1 76 ? 24.866 3.730 4.011 1.00 50.06 76 GLY A O 1
ATOM 598 N N . ASN A 1 77 ? 23.582 5.389 4.781 1.00 52.06 77 ASN A N 1
ATOM 599 C CA . ASN A 1 77 ? 23.720 5.127 6.199 1.00 52.06 77 ASN A CA 1
ATOM 600 C C . ASN A 1 77 ? 22.327 4.936 6.833 1.00 52.06 77 ASN A C 1
ATOM 602 O O . ASN A 1 77 ? 21.415 5.724 6.593 1.00 52.06 77 ASN A O 1
ATOM 606 N N . ILE A 1 78 ? 22.156 3.914 7.679 1.00 54.09 78 ILE A N 1
ATOM 607 C CA . ILE A 1 78 ? 20.889 3.624 8.388 1.00 54.09 78 ILE A CA 1
ATOM 608 C C . ILE A 1 78 ? 20.389 4.827 9.203 1.00 54.09 78 ILE A C 1
ATOM 610 O O . ILE A 1 78 ? 19.184 4.994 9.388 1.00 54.09 78 ILE A O 1
ATOM 614 N N . HIS A 1 79 ? 21.310 5.680 9.649 1.00 53.69 79 HIS A N 1
ATOM 615 C CA . HIS A 1 79 ? 21.021 6.892 10.411 1.00 53.69 79 HIS A CA 1
ATOM 616 C C . HIS A 1 79 ? 20.377 8.007 9.566 1.00 53.69 79 HIS A C 1
ATOM 618 O O . HIS A 1 79 ? 19.664 8.840 10.120 1.00 53.69 79 HIS A O 1
ATOM 624 N N . ASP A 1 80 ? 20.558 7.979 8.241 1.00 54.62 80 ASP A N 1
ATOM 625 C CA . ASP A 1 80 ? 19.999 8.950 7.289 1.00 54.62 80 ASP A CA 1
ATOM 626 C C . ASP A 1 80 ? 18.766 8.406 6.553 1.00 54.62 80 ASP A C 1
ATOM 628 O O . ASP A 1 80 ? 18.275 9.007 5.590 1.00 54.62 80 ASP A O 1
ATOM 632 N N . LEU A 1 81 ? 18.253 7.251 6.989 1.00 55.31 81 LEU A N 1
ATOM 633 C CA . LEU A 1 81 ? 17.034 6.684 6.443 1.00 55.31 81 LEU A CA 1
ATOM 634 C C . LEU A 1 81 ? 15.866 7.613 6.775 1.00 55.31 81 LEU A C 1
ATOM 636 O O . LEU A 1 81 ? 15.554 7.863 7.941 1.00 55.31 81 LEU A O 1
ATOM 640 N N . VAL A 1 82 ? 15.167 8.075 5.743 1.00 59.75 82 VAL A N 1
ATOM 641 C CA . VAL A 1 82 ? 13.887 8.765 5.903 1.00 59.75 82 VAL A CA 1
ATOM 642 C C . VAL A 1 82 ? 12.793 7.745 5.595 1.00 59.75 82 VAL A C 1
ATOM 644 O O . VAL A 1 82 ? 12.372 7.628 4.444 1.00 59.75 82 VAL A O 1
ATOM 647 N N . PRO A 1 83 ? 12.302 6.968 6.587 1.00 61.34 83 PRO A N 1
ATOM 648 C CA . PRO A 1 83 ? 11.361 5.887 6.332 1.00 61.34 83 PRO A CA 1
ATOM 649 C C . PRO A 1 83 ? 9.941 6.399 6.084 1.00 61.34 83 PRO A C 1
ATOM 651 O O . PRO A 1 83 ? 8.975 5.677 6.309 1.00 61.34 83 PRO A O 1
ATOM 654 N N . TYR A 1 84 ? 9.783 7.663 5.700 1.00 62.84 84 TYR A N 1
ATOM 655 C CA . TYR A 1 84 ? 8.491 8.284 5.514 1.00 62.84 84 TYR A CA 1
ATOM 656 C C . TYR A 1 84 ? 8.486 9.226 4.323 1.00 62.84 84 TYR A C 1
ATOM 658 O O . TYR A 1 84 ? 9.433 9.969 4.097 1.00 62.84 84 TYR A O 1
ATOM 666 N N . PHE A 1 85 ? 7.374 9.242 3.597 1.00 67.00 85 PHE A N 1
ATOM 667 C CA . PHE A 1 85 ? 7.096 10.279 2.611 1.00 67.00 85 PHE A CA 1
ATOM 668 C C . PHE A 1 85 ? 5.970 11.174 3.122 1.00 67.00 85 PHE A C 1
ATOM 670 O O . PHE A 1 85 ? 5.080 10.742 3.867 1.00 67.00 85 PHE A O 1
ATOM 677 N N . LEU A 1 86 ? 6.032 12.446 2.739 1.00 61.12 86 LEU A N 1
ATOM 678 C CA . LEU A 1 86 ? 4.980 13.405 3.036 1.00 61.12 86 LEU A CA 1
ATOM 679 C C . LEU A 1 86 ? 3.855 13.215 2.026 1.00 61.12 86 LEU A C 1
ATOM 681 O O . LEU A 1 86 ? 4.069 13.253 0.817 1.00 61.12 86 LEU A O 1
ATOM 685 N N . HIS A 1 87 ? 2.645 13.002 2.531 1.00 60.09 87 HIS A N 1
ATOM 686 C CA . HIS A 1 87 ? 1.460 12.895 1.696 1.00 60.09 87 HIS A CA 1
ATOM 687 C C . HIS A 1 87 ? 0.509 14.065 1.970 1.00 60.09 87 HIS A C 1
ATOM 689 O O . HIS A 1 87 ? -0.138 14.102 3.019 1.00 60.09 87 HIS A O 1
ATOM 695 N N . ASN A 1 88 ? 0.430 14.979 0.993 1.00 52.28 88 ASN A N 1
ATOM 696 C CA . ASN A 1 88 ? -0.271 16.269 1.015 1.00 52.28 88 ASN A CA 1
ATOM 697 C C . ASN A 1 88 ? 0.168 17.248 2.122 1.00 52.28 88 ASN A C 1
ATOM 699 O O . ASN A 1 88 ? 0.802 16.890 3.115 1.00 52.28 88 ASN A O 1
ATOM 703 N N . GLU A 1 89 ? -0.210 18.516 1.932 1.00 47.50 89 GLU A N 1
ATOM 704 C CA . GLU A 1 89 ? 0.148 19.713 2.720 1.00 47.50 89 GLU A CA 1
ATOM 705 C C . GLU A 1 89 ? -0.058 19.587 4.244 1.00 47.50 89 GLU A C 1
ATOM 707 O O . GLU A 1 89 ? 0.518 20.342 5.024 1.00 47.50 89 GLU A O 1
ATOM 712 N N . LYS A 1 90 ? -0.810 18.576 4.702 1.00 48.09 90 LYS A N 1
ATOM 713 C CA . LYS A 1 90 ? -1.061 18.275 6.121 1.00 48.09 90 LYS A CA 1
ATOM 714 C C . LYS A 1 90 ? 0.094 17.566 6.855 1.00 48.09 90 LYS A C 1
ATOM 716 O O . LYS A 1 90 ? -0.102 17.142 7.991 1.00 48.09 90 LYS A O 1
ATOM 721 N N . LYS A 1 91 ? 1.283 17.427 6.249 1.00 51.72 91 LYS A N 1
ATOM 722 C CA . LYS A 1 91 ? 2.517 16.900 6.884 1.00 51.72 91 LYS A CA 1
ATOM 723 C C . LYS A 1 91 ? 2.348 15.551 7.615 1.00 51.72 91 LYS A C 1
ATOM 725 O O . LYS A 1 91 ? 3.009 15.297 8.621 1.00 51.72 91 LYS A O 1
ATOM 730 N N . GLN A 1 92 ? 1.474 14.664 7.136 1.00 52.47 92 GLN A N 1
ATOM 731 C CA . GLN A 1 92 ? 1.322 13.342 7.752 1.00 52.47 92 GLN A CA 1
ATOM 732 C C . GLN A 1 92 ? 2.446 12.416 7.280 1.00 52.47 92 GLN A C 1
ATOM 734 O O . GLN A 1 92 ? 2.533 12.089 6.095 1.00 52.47 92 GLN A O 1
ATOM 739 N N . LYS A 1 93 ? 3.308 12.009 8.219 1.00 54.50 93 LYS A N 1
ATOM 740 C CA . LYS A 1 93 ? 4.389 11.046 7.982 1.00 54.50 93 LYS A CA 1
ATOM 741 C C . LYS A 1 93 ? 3.787 9.650 7.830 1.00 54.50 93 LYS A C 1
ATOM 743 O O . LYS A 1 93 ? 3.165 9.154 8.768 1.00 54.50 93 LYS A O 1
ATOM 748 N N . LYS A 1 94 ? 3.967 9.019 6.671 1.00 59.62 94 LYS A N 1
ATOM 749 C CA . LYS A 1 94 ? 3.565 7.621 6.449 1.00 59.62 94 LYS A CA 1
ATOM 750 C C . LYS A 1 94 ? 4.782 6.731 6.508 1.00 59.62 94 LYS A C 1
ATOM 752 O O . LYS A 1 94 ? 5.687 6.924 5.709 1.00 59.62 94 LYS A O 1
ATOM 757 N N . LEU A 1 95 ? 4.801 5.796 7.453 1.00 60.50 95 LEU A N 1
ATOM 758 C CA . LEU A 1 95 ? 5.961 4.953 7.721 1.00 60.50 95 LEU A CA 1
ATOM 759 C C . LEU A 1 95 ? 6.040 3.803 6.709 1.00 60.50 95 LEU A C 1
ATOM 761 O O . LEU A 1 95 ? 5.052 3.117 6.452 1.00 60.50 95 LEU A O 1
ATOM 765 N N . PHE A 1 96 ? 7.214 3.567 6.148 1.00 61.16 96 PHE A N 1
ATOM 766 C CA . PHE A 1 96 ? 7.479 2.457 5.249 1.00 61.16 96 PHE A CA 1
ATOM 767 C C . PHE A 1 96 ? 8.185 1.324 5.998 1.00 61.16 96 PHE A C 1
ATOM 769 O O . PHE A 1 96 ? 9.161 1.562 6.709 1.00 61.16 96 PHE A O 1
ATOM 776 N N . TYR A 1 97 ? 7.696 0.094 5.830 1.00 58.44 97 TYR A N 1
ATOM 777 C CA . TYR A 1 97 ? 8.322 -1.100 6.401 1.00 58.44 97 TYR A CA 1
ATOM 778 C C . TYR A 1 97 ? 8.521 -2.146 5.292 1.00 58.44 97 TYR A C 1
ATOM 780 O O . TYR A 1 97 ? 7.551 -2.819 4.917 1.00 58.44 97 TYR A O 1
ATOM 788 N N . PRO A 1 98 ? 9.738 -2.290 4.732 1.00 53.28 98 PRO A N 1
ATOM 789 C CA . PRO A 1 98 ? 10.032 -3.389 3.827 1.00 53.28 98 PRO A CA 1
ATOM 790 C C . PRO A 1 98 ? 10.039 -4.678 4.648 1.00 53.28 98 PRO A C 1
ATOM 792 O O . PRO A 1 98 ? 10.829 -4.835 5.580 1.00 53.28 98 PRO A O 1
ATOM 795 N N . ARG A 1 99 ? 9.140 -5.611 4.335 1.00 43.81 99 ARG A N 1
ATOM 796 C CA . ARG A 1 99 ? 9.171 -6.933 4.958 1.00 43.81 99 ARG A CA 1
ATOM 797 C C . ARG A 1 99 ? 10.169 -7.777 4.163 1.00 43.81 99 ARG A C 1
ATOM 799 O O . ARG A 1 99 ? 9.849 -8.247 3.072 1.00 43.81 99 ARG A O 1
ATOM 806 N N . CYS A 1 100 ? 11.383 -7.943 4.689 1.00 37.03 100 CYS A N 1
ATOM 807 C CA . CYS A 1 100 ? 12.277 -9.002 4.224 1.00 37.03 100 CYS A CA 1
ATOM 808 C C . CYS A 1 100 ? 11.631 -10.342 4.571 1.00 37.03 100 CYS A C 1
ATOM 810 O O . CYS A 1 100 ? 11.375 -10.629 5.739 1.00 37.03 100 CYS A O 1
ATOM 812 N N . VAL A 1 101 ? 11.317 -11.128 3.548 1.00 36.31 101 VAL A N 1
ATOM 813 C CA . VAL A 1 101 ? 11.009 -12.545 3.716 1.00 36.31 101 VAL A CA 1
ATOM 814 C C . VAL A 1 101 ? 12.363 -13.242 3.629 1.00 36.31 101 VAL A C 1
ATOM 816 O O . VAL A 1 101 ? 12.980 -13.217 2.567 1.00 36.31 101 VAL A O 1
ATOM 819 N N . SER A 1 102 ? 12.867 -13.703 4.774 1.00 31.67 102 SER A N 1
ATOM 820 C CA . SER A 1 102 ? 14.050 -14.568 4.883 1.00 31.67 102 SER A CA 1
ATOM 821 C C . SER A 1 102 ? 13.761 -15.949 4.318 1.00 31.67 102 SER A C 1
ATOM 823 O O . SER A 1 102 ? 12.666 -16.456 4.664 1.00 31.67 102 SER A O 1
#

Nearest PDB structures (foldseek):
  4fym-assembly3_E  TM=3.906E-01  e=2.528E+00  Plasmodium falciparum
  4fym-assembly2_C  TM=3.891E-01  e=2.893E+00  Plasmodium falciparum
  5grf-assembly1_B  TM=4.806E-01  e=9.107E+00  Homo sapiens
  4fym-assembly2_D  TM=3.902E-01  e=7.438E+00  Plasmodium falciparum

Secondary structure (DSSP, 8-state):
---EEEEEEEE-SSSS-EEEEEEEEESS--HHHHHHHHHHHHHHHHHTT----EEEEE--HHHHHHHHHTT--B-SSGGGB--EEEETTTTEEEEEEEE---

Solvent-accessible surface area (backbone atoms only — not comparable to full-atom values): 6240 Å² total; per-residue (Å²): 129,70,77,47,73,51,74,43,68,50,68,52,89,93,49,99,52,74,44,80,77,45,79,45,82,31,71,68,91,52,32,63,59,54,30,50,52,52,54,50,53,50,52,52,41,44,74,72,73,46,84,78,59,63,54,74,48,64,65,46,69,64,53,56,54,11,36,47,72,58,60,36,50,77,46,99,42,85,91,57,49,45,57,42,36,76,60,64,96,81,68,46,73,29,41,56,48,71,43,72,82,130

Radius of gyration: 14.09 Å; Cα contacts (8 Å, |Δi|>4): 133; chains: 1; bounding box: 37×34×37 Å

pLDDT: mean 71.57, std 15.23, range [31.67, 92.06]

Sequence (102 aa):
AATKGIVLILVSINSKWKWPIGYFLQTKSFANIQAELIKTAINLLIKSGLRVWSVTCDGTFSNFSSFSHLGFEIRGNIHDLVPYFLHNEKKQKKLFYPRCVS

Foldseek 3Di:
DFDDKDWDWDQDPVDHDIHTPDIGTHNDQDLCVVLVVVLVSCVVCVVVVHDQQEDEDAPDPSPVSNVVNQVFDPPPDPVPGQQFHQRDPPRDTRGYDYDHDD

Mean predicted aligned error: 9.72 Å